Protein AF-A0A8S3FTT2-F1 (afdb_monomer_lite)

pLDDT: mean 79.42, std 10.69, range [41.56, 91.31]

Radius of gyration: 13.08 Å; chains: 1; bounding box: 39×21×25 Å

Organism: NCBI:txid392030

Secondary structure (DSSP, 8-state):
------PPPHHHHHHHHHHHHHHHHHTT--BTTTB-----TT--HHHHTT-

Foldseek 3Di:
DDDPPDDDDPVRLLVVLLVVVVVCVVVQNDDPVRDDDDDDVPDDPSSVVSD

Sequence (51 aa):
NVYYVIEWSEKELERITRRLTVELAKKGFIGPGIDVPAPDMGTGEREMAWI

Structure (mmCIF, N/CA/C/O backbone):
data_AF-A0A8S3FTT2-F1
#
_entry.id   AF-A0A8S3FTT2-F1
#
loop_
_atom_site.group_PDB
_atom_site.id
_atom_site.type_symbol
_atom_site.label_atom_id
_atom_site.label_alt_id
_atom_site.label_comp_id
_atom_site.label_asym_id
_atom_site.label_entity_id
_atom_site.label_seq_id
_atom_site.pdbx_PDB_ins_code
_atom_site.Cartn_x
_atom_site.Cartn_y
_atom_site.Cartn_z
_atom_site.occupancy
_atom_site.B_iso_or_equiv
_atom_site.auth_seq_id
_atom_site.auth_comp_id
_atom_site.auth_asym_id
_atom_site.auth_atom_id
_atom_site.pdbx_PDB_model_num
ATOM 1 N N . ASN A 1 1 ? 31.470 1.248 -12.433 1.00 41.56 1 ASN A N 1
ATOM 2 C CA . ASN A 1 1 ? 30.456 1.734 -11.480 1.00 41.56 1 ASN A CA 1
ATOM 3 C C . ASN A 1 1 ? 29.145 1.061 -11.861 1.00 41.56 1 ASN A C 1
ATOM 5 O O . ASN A 1 1 ? 28.447 1.554 -12.734 1.00 41.56 1 ASN A O 1
ATOM 9 N N . VAL A 1 2 ? 28.941 -0.170 -11.385 1.00 47.66 2 VAL A N 1
ATOM 10 C CA . VAL A 1 2 ? 27.813 -1.021 -11.796 1.00 47.66 2 VAL A CA 1
ATOM 11 C C . VAL A 1 2 ? 26.744 -0.870 -10.726 1.00 47.66 2 VAL A C 1
ATOM 13 O O . VAL A 1 2 ? 26.815 -1.516 -9.684 1.00 47.66 2 VAL A O 1
ATOM 16 N N . TYR A 1 3 ? 25.794 0.033 -10.949 1.00 59.81 3 TYR A N 1
ATOM 17 C CA . TYR A 1 3 ? 24.562 0.028 -10.175 1.00 59.81 3 TYR A CA 1
ATOM 18 C C . TYR A 1 3 ? 23.750 -1.167 -10.671 1.00 59.81 3 TYR A C 1
ATOM 20 O O . TYR A 1 3 ? 23.326 -1.191 -11.824 1.00 59.81 3 TYR A O 1
ATOM 28 N N . TYR A 1 4 ? 23.598 -2.191 -9.834 1.00 61.03 4 TYR A N 1
ATOM 29 C CA . TYR A 1 4 ? 22.647 -3.261 -10.104 1.00 61.03 4 TYR A CA 1
ATOM 30 C C . TYR A 1 4 ? 21.248 -2.643 -10.081 1.00 61.03 4 TYR A C 1
ATOM 32 O O . TYR A 1 4 ? 20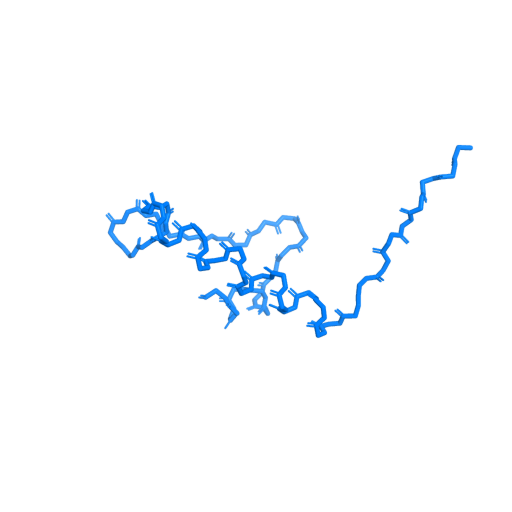.760 -2.251 -9.022 1.00 61.03 4 TYR A O 1
ATOM 40 N N . VAL A 1 5 ? 20.619 -2.520 -11.249 1.00 59.31 5 VAL A N 1
ATOM 41 C CA . VAL A 1 5 ? 19.185 -2.247 -11.329 1.00 59.31 5 VAL A CA 1
ATOM 42 C C . VAL A 1 5 ? 18.499 -3.568 -11.013 1.00 59.31 5 VAL A C 1
ATOM 44 O O . VAL A 1 5 ? 18.571 -4.517 -11.789 1.00 59.31 5 VAL A O 1
ATOM 47 N N . ILE A 1 6 ? 17.927 -3.661 -9.816 1.00 65.25 6 ILE A N 1
ATOM 48 C CA . ILE A 1 6 ? 17.118 -4.811 -9.420 1.00 65.25 6 ILE A CA 1
ATOM 49 C C . ILE A 1 6 ? 15.748 -4.609 -10.064 1.00 65.25 6 ILE A C 1
ATOM 51 O O . ILE A 1 6 ? 14.970 -3.765 -9.619 1.00 65.25 6 ILE A O 1
ATOM 55 N N . GLU A 1 7 ? 15.475 -5.348 -11.135 1.00 74.25 7 GLU A N 1
ATOM 56 C CA . GLU A 1 7 ? 14.136 -5.433 -11.711 1.00 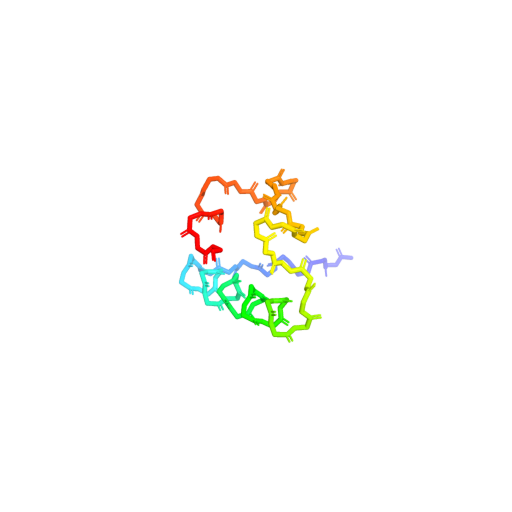74.25 7 GLU A CA 1
ATOM 57 C C . GLU A 1 7 ? 13.298 -6.407 -10.878 1.00 74.25 7 GLU A C 1
ATOM 59 O O . GLU A 1 7 ? 13.661 -7.570 -10.705 1.00 74.25 7 GLU A O 1
ATOM 64 N N . TRP A 1 8 ? 12.183 -5.919 -10.338 1.00 80.19 8 TRP A N 1
ATOM 65 C CA . TRP A 1 8 ? 11.212 -6.727 -9.605 1.00 80.19 8 TRP A CA 1
ATOM 66 C C . TRP A 1 8 ? 10.080 -7.130 -10.542 1.00 80.19 8 TRP A C 1
ATOM 68 O O . TRP A 1 8 ? 9.598 -6.311 -11.328 1.00 80.19 8 TRP A O 1
ATOM 78 N N . SER A 1 9 ? 9.603 -8.368 -10.433 1.00 87.31 9 SER A N 1
ATOM 79 C CA . SER A 1 9 ? 8.361 -8.751 -11.104 1.00 87.31 9 SER A CA 1
ATOM 80 C C . SER A 1 9 ? 7.167 -8.003 -10.499 1.00 87.31 9 SER A C 1
ATOM 82 O O . SER A 1 9 ? 7.180 -7.625 -9.325 1.00 87.31 9 SER A O 1
ATOM 84 N N . GLU A 1 10 ? 6.085 -7.838 -11.263 1.00 85.69 10 GLU A N 1
ATOM 85 C CA . GLU A 1 10 ? 4.870 -7.168 -10.766 1.00 85.69 10 GLU A CA 1
ATOM 86 C C . GLU A 1 10 ? 4.329 -7.809 -9.481 1.00 85.69 10 GLU A C 1
ATOM 88 O O . GLU A 1 10 ? 3.883 -7.119 -8.568 1.00 85.69 10 GLU A O 1
ATOM 93 N N . LYS A 1 11 ? 4.440 -9.136 -9.371 1.00 87.75 11 LYS A N 1
ATOM 94 C CA . LYS A 1 11 ? 4.011 -9.896 -8.194 1.00 87.75 11 LYS A CA 1
ATOM 95 C C . LYS A 1 11 ? 4.859 -9.596 -6.956 1.00 87.75 11 LYS A C 1
ATOM 97 O O . LYS A 1 11 ? 4.359 -9.638 -5.831 1.00 87.75 11 LYS A O 1
ATOM 102 N N . GLU A 1 12 ? 6.149 -9.341 -7.144 1.00 86.81 12 GLU A N 1
ATOM 103 C CA . GLU A 1 12 ? 7.041 -8.955 -6.053 1.00 86.81 12 GLU A CA 1
ATOM 104 C C . GLU A 1 12 ? 6.773 -7.519 -5.616 1.00 86.81 12 GLU A C 1
ATOM 106 O O . GLU A 1 12 ? 6.677 -7.279 -4.412 1.00 86.81 12 GLU A O 1
ATOM 111 N N . LEU A 1 13 ? 6.552 -6.605 -6.567 1.00 86.94 13 LEU A N 1
ATOM 112 C CA . LEU A 1 13 ? 6.143 -5.228 -6.277 1.00 86.94 13 LEU A CA 1
ATOM 113 C C . LEU A 1 13 ? 4.833 -5.194 -5.488 1.00 86.94 13 LEU A C 1
ATOM 115 O O . LEU A 1 13 ? 4.792 -4.578 -4.427 1.00 86.94 13 LEU A O 1
ATOM 119 N N . GLU A 1 14 ? 3.806 -5.933 -5.915 1.00 88.00 14 GLU A N 1
ATOM 120 C CA . GLU A 1 14 ? 2.539 -6.021 -5.177 1.00 88.00 14 GLU A CA 1
ATOM 121 C C . GLU A 1 14 ? 2.762 -6.507 -3.739 1.00 88.00 14 GLU A C 1
ATOM 123 O O . GLU A 1 14 ? 2.258 -5.919 -2.777 1.00 88.00 14 GLU A O 1
ATOM 128 N N . ARG A 1 15 ? 3.546 -7.577 -3.561 1.00 90.50 15 ARG A N 1
ATOM 129 C CA . ARG A 1 15 ? 3.808 -8.144 -2.232 1.00 90.50 15 ARG A CA 1
ATOM 130 C C . ARG A 1 15 ? 4.528 -7.153 -1.319 1.00 90.50 15 ARG A C 1
ATOM 132 O O . ARG A 1 15 ? 4.242 -7.123 -0.119 1.00 90.50 15 ARG A O 1
ATOM 139 N N . ILE A 1 16 ? 5.465 -6.383 -1.865 1.00 89.06 16 ILE A N 1
ATOM 140 C CA . ILE A 1 16 ? 6.205 -5.353 -1.134 1.00 89.06 16 ILE A CA 1
ATOM 141 C C . ILE A 1 16 ? 5.262 -4.211 -0.750 1.00 89.06 16 ILE A C 1
ATOM 143 O O . ILE A 1 16 ? 5.178 -3.895 0.438 1.00 89.06 16 ILE A O 1
ATOM 147 N N . THR A 1 17 ? 4.505 -3.664 -1.706 1.00 87.44 17 THR A N 1
ATOM 148 C CA . THR A 1 17 ? 3.558 -2.559 -1.487 1.00 87.44 17 THR A CA 1
ATOM 149 C C . THR A 1 17 ? 2.542 -2.912 -0.406 1.00 87.44 17 THR A C 1
ATOM 151 O O . THR A 1 17 ? 2.425 -2.199 0.587 1.00 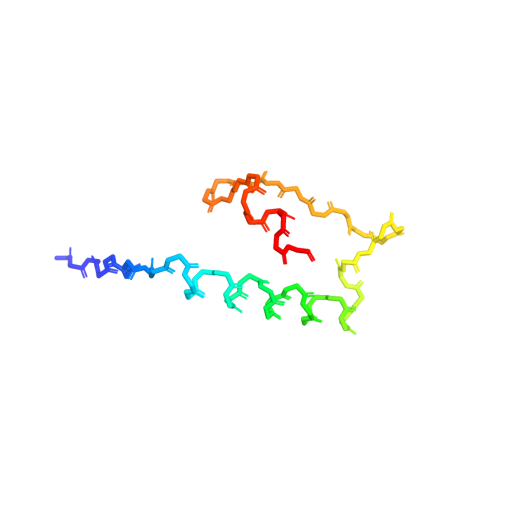87.44 17 THR A O 1
ATOM 154 N N . ARG A 1 18 ? 1.903 -4.084 -0.495 1.00 89.38 18 ARG A N 1
ATOM 155 C CA . ARG A 1 18 ? 0.911 -4.529 0.500 1.00 89.38 18 ARG A CA 1
ATOM 156 C C . ARG A 1 18 ? 1.509 -4.693 1.892 1.00 89.38 18 ARG A C 1
ATOM 158 O O . ARG A 1 18 ? 0.878 -4.355 2.893 1.00 89.38 18 ARG A O 1
ATOM 165 N N . ARG A 1 19 ? 2.732 -5.226 1.983 1.00 91.31 19 ARG A N 1
ATOM 166 C CA . ARG A 1 19 ? 3.400 -5.400 3.277 1.00 91.31 19 ARG A CA 1
ATOM 167 C C . ARG A 1 19 ? 3.782 -4.059 3.891 1.00 91.31 19 ARG A C 1
ATOM 169 O O . ARG A 1 19 ? 3.602 -3.893 5.093 1.00 91.31 19 ARG A O 1
ATOM 176 N N . LEU A 1 20 ? 4.273 -3.120 3.087 1.00 88.44 20 LEU A N 1
ATOM 177 C CA . LEU A 1 20 ? 4.578 -1.768 3.539 1.00 88.44 20 LEU A CA 1
ATOM 178 C C . LEU A 1 20 ? 3.324 -1.082 4.093 1.00 88.44 20 LEU A C 1
ATOM 180 O O . LEU A 1 20 ? 3.358 -0.593 5.221 1.00 88.44 20 LEU A O 1
ATOM 184 N N . THR A 1 21 ? 2.205 -1.136 3.367 1.00 86.69 21 THR A N 1
ATOM 185 C CA . THR A 1 21 ? 0.936 -0.538 3.804 1.00 86.69 21 THR A CA 1
ATOM 186 C C . THR A 1 21 ? 0.458 -1.096 5.141 1.00 86.69 21 THR A C 1
ATOM 188 O O . THR A 1 21 ? 0.100 -0.333 6.037 1.00 86.69 21 THR A O 1
ATOM 191 N N . VAL A 1 22 ? 0.512 -2.419 5.329 1.00 89.81 22 VAL A N 1
ATOM 192 C CA . VAL A 1 22 ? 0.120 -3.056 6.598 1.00 89.81 22 VAL A CA 1
ATOM 193 C C . VAL A 1 22 ? 0.983 -2.571 7.766 1.00 89.81 22 VAL A C 1
ATOM 195 O O . VAL A 1 22 ? 0.469 -2.335 8.858 1.00 89.81 22 VAL A O 1
ATOM 198 N N . GLU A 1 23 ? 2.290 -2.412 7.563 1.00 89.19 23 GLU A N 1
ATOM 199 C CA . GLU A 1 23 ? 3.192 -1.935 8.616 1.00 89.19 23 GLU A CA 1
ATOM 200 C C . GLU A 1 23 ? 2.995 -0.443 8.929 1.00 89.19 23 GLU A C 1
ATOM 202 O O . GLU A 1 23 ? 3.081 -0.053 10.096 1.00 89.19 23 GLU A O 1
ATOM 207 N N . LEU A 1 24 ? 2.668 0.383 7.930 1.00 86.56 24 LEU A N 1
ATOM 208 C CA . LEU A 1 24 ? 2.309 1.792 8.124 1.00 86.56 24 LEU A CA 1
ATOM 209 C C . LEU A 1 24 ? 0.985 1.938 8.882 1.00 86.56 24 LEU A C 1
ATOM 211 O O . LEU A 1 24 ? 0.912 2.703 9.844 1.00 86.56 24 LEU A O 1
ATOM 215 N N . ALA A 1 25 ? -0.029 1.148 8.524 1.00 84.12 25 ALA A N 1
ATOM 216 C CA . ALA A 1 25 ? -1.323 1.143 9.202 1.00 84.12 25 ALA A CA 1
ATOM 217 C C . ALA A 1 25 ? -1.198 0.722 10.677 1.00 84.12 25 ALA A C 1
ATOM 219 O O . ALA A 1 25 ? -1.732 1.389 11.560 1.00 84.12 25 ALA A O 1
ATOM 220 N N . LYS A 1 26 ? -0.427 -0.335 10.978 1.00 86.62 26 LYS A N 1
ATOM 221 C CA . LYS A 1 26 ? -0.187 -0.792 12.365 1.00 86.62 26 LYS A CA 1
ATOM 222 C C . LYS A 1 26 ? 0.463 0.268 13.249 1.00 86.62 26 LYS A C 1
ATOM 224 O O . LYS A 1 26 ? 0.218 0.298 14.450 1.00 86.62 26 LYS A O 1
ATOM 229 N N . LYS A 1 27 ? 1.325 1.098 12.665 1.00 87.81 27 LYS A N 1
ATOM 230 C CA . LYS A 1 27 ? 2.024 2.177 13.368 1.00 87.81 27 LYS A CA 1
ATOM 231 C C . LYS A 1 27 ? 1.228 3.486 13.398 1.00 87.81 27 LYS A C 1
ATOM 233 O O . LYS A 1 27 ? 1.705 4.451 13.984 1.00 87.81 27 LYS A O 1
ATOM 238 N N . GLY A 1 28 ? 0.038 3.516 12.794 1.00 82.44 28 GLY A N 1
ATOM 239 C CA . GLY A 1 28 ? -0.815 4.700 12.739 1.00 82.44 28 GLY A CA 1
ATOM 240 C C . GLY A 1 28 ? -0.304 5.783 11.790 1.00 82.44 28 GLY A C 1
ATOM 241 O O . GLY A 1 28 ? -0.586 6.947 12.025 1.00 82.44 28 GLY A O 1
ATOM 242 N N . PHE A 1 29 ? 0.454 5.425 10.749 1.00 79.06 29 PHE A N 1
ATOM 243 C CA . PHE A 1 29 ? 0.950 6.371 9.738 1.00 79.06 29 PHE A CA 1
ATOM 244 C C . PHE A 1 29 ? 0.078 6.443 8.481 1.00 79.06 29 PHE A C 1
ATOM 246 O O . PHE A 1 29 ? 0.331 7.288 7.641 1.00 79.06 29 PHE A O 1
ATOM 253 N N . ILE A 1 30 ? -0.913 5.562 8.321 1.00 80.19 30 ILE A N 1
ATOM 254 C CA . ILE A 1 30 ? -1.857 5.586 7.195 1.00 80.19 30 ILE A CA 1
ATOM 255 C C . ILE A 1 30 ? -3.273 5.393 7.732 1.00 80.19 30 ILE A C 1
ATOM 257 O O . ILE A 1 30 ? -3.524 4.502 8.547 1.00 80.19 30 ILE A O 1
ATOM 261 N N . GLY A 1 31 ? -4.200 6.223 7.261 1.00 78.44 31 GLY A N 1
ATOM 262 C CA . GLY A 1 31 ? -5.620 6.133 7.581 1.00 78.44 31 GLY A CA 1
ATOM 263 C C . GLY A 1 31 ? -6.383 7.369 7.097 1.00 78.44 31 GLY A C 1
ATOM 264 O O . GLY A 1 31 ? -5.809 8.453 7.053 1.00 78.44 31 GLY A O 1
ATOM 265 N N . PRO A 1 32 ? -7.686 7.253 6.786 1.00 75.06 32 PRO A N 1
ATOM 266 C CA . PRO A 1 32 ? -8.454 8.313 6.122 1.00 75.06 32 PRO A CA 1
ATOM 267 C C . PRO A 1 32 ? -8.537 9.637 6.900 1.00 75.06 32 PRO A C 1
ATOM 269 O O . PRO A 1 32 ? -8.791 10.677 6.306 1.00 75.06 32 PRO A O 1
ATOM 272 N N . GLY A 1 33 ? -8.333 9.605 8.220 1.00 72.25 33 GLY A N 1
ATOM 273 C CA . GLY A 1 33 ? -8.276 10.794 9.079 1.00 72.25 33 GLY A CA 1
ATOM 274 C C . GLY A 1 33 ? -6.907 11.045 9.714 1.00 72.25 33 GLY A C 1
ATOM 275 O O . GLY A 1 33 ? -6.830 11.835 10.649 1.00 72.25 33 GLY A O 1
ATOM 276 N N . ILE A 1 34 ? -5.863 10.338 9.273 1.00 77.62 34 ILE A N 1
ATOM 277 C CA . ILE A 1 34 ? -4.500 10.460 9.806 1.00 77.62 34 ILE A CA 1
ATOM 278 C C . ILE A 1 34 ? -3.562 10.939 8.703 1.00 77.62 34 ILE A C 1
ATOM 280 O O . ILE A 1 34 ? -3.020 12.034 8.803 1.00 77.62 34 ILE A O 1
ATOM 284 N N . ASP A 1 35 ? -3.410 10.133 7.652 1.00 73.75 35 ASP A N 1
ATOM 285 C CA . ASP A 1 35 ? -2.597 10.458 6.486 1.00 73.75 35 ASP A CA 1
ATOM 286 C C . ASP A 1 35 ? -3.076 9.633 5.282 1.00 73.75 35 ASP A C 1
ATOM 288 O O . ASP A 1 35 ? -3.260 8.410 5.380 1.00 73.75 35 ASP A O 1
ATOM 292 N N . VAL A 1 36 ? -3.332 10.320 4.167 1.00 77.94 36 VAL A N 1
ATOM 293 C CA . VAL A 1 36 ? -3.862 9.739 2.928 1.00 77.94 36 VAL A CA 1
ATOM 294 C C . VAL A 1 36 ? -2.726 9.713 1.906 1.00 77.94 36 VAL A C 1
ATOM 296 O O . VAL A 1 36 ? -2.313 10.780 1.447 1.00 77.94 36 VAL A O 1
ATOM 299 N N . PRO A 1 37 ? -2.206 8.526 1.543 1.00 78.88 37 PRO A N 1
ATOM 300 C CA . PRO A 1 37 ? -1.078 8.424 0.629 1.00 78.88 37 PRO A CA 1
ATOM 301 C C . PRO A 1 37 ? -1.461 8.871 -0.786 1.00 78.88 37 PRO A C 1
ATOM 303 O O . PRO A 1 37 ? -2.609 8.736 -1.213 1.00 78.88 37 PRO A O 1
ATOM 306 N N . ALA A 1 38 ? -0.472 9.381 -1.518 1.00 83.00 38 ALA A N 1
ATOM 307 C CA . A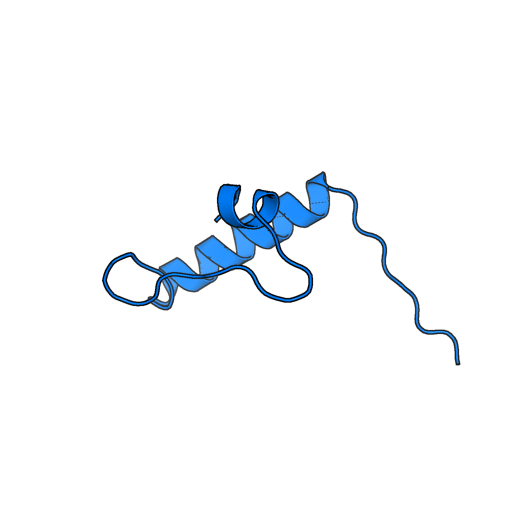LA A 1 38 ? -0.599 9.840 -2.896 1.00 83.00 38 ALA A CA 1
ATOM 308 C C . ALA A 1 38 ? 0.537 9.259 -3.759 1.00 83.00 38 ALA A C 1
ATOM 310 O O . ALA A 1 38 ? 1.606 8.949 -3.224 1.00 83.00 38 ALA A O 1
ATOM 311 N N . PRO A 1 39 ? 0.332 9.104 -5.078 1.00 79.75 39 PRO A N 1
ATOM 312 C CA . P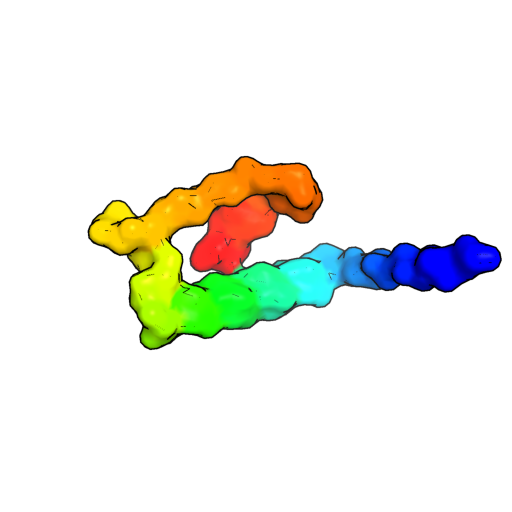RO A 1 39 ? 1.384 8.652 -5.979 1.00 79.75 39 PRO A CA 1
ATOM 313 C C . PRO A 1 39 ? 2.500 9.703 -6.122 1.00 79.75 39 PRO A C 1
ATOM 315 O O . PRO A 1 39 ? 2.231 10.898 -6.232 1.00 79.75 39 PRO A O 1
ATOM 318 N N . ASP A 1 40 ? 3.746 9.234 -6.167 1.00 83.25 40 ASP A N 1
ATOM 319 C CA . ASP A 1 40 ? 4.977 10.000 -6.426 1.00 83.25 40 ASP A CA 1
ATOM 320 C C . ASP A 1 40 ? 5.868 9.272 -7.465 1.00 83.25 40 ASP A C 1
ATOM 322 O O . ASP A 1 40 ? 5.516 8.197 -7.959 1.00 83.25 40 ASP A O 1
ATOM 326 N N . MET A 1 41 ? 7.033 9.825 -7.817 1.00 66.81 41 MET A N 1
ATOM 327 C CA . MET A 1 41 ? 7.980 9.260 -8.784 1.00 66.81 41 MET A CA 1
ATOM 328 C C . MET A 1 41 ? 8.327 7.795 -8.465 1.00 66.81 41 MET A C 1
ATOM 330 O O . MET A 1 41 ? 8.999 7.496 -7.481 1.00 66.81 41 MET A O 1
ATOM 334 N N . GLY A 1 42 ? 7.892 6.879 -9.338 1.00 68.94 42 GLY A N 1
ATOM 335 C CA . GLY A 1 42 ? 8.058 5.428 -9.165 1.00 68.94 42 GLY A C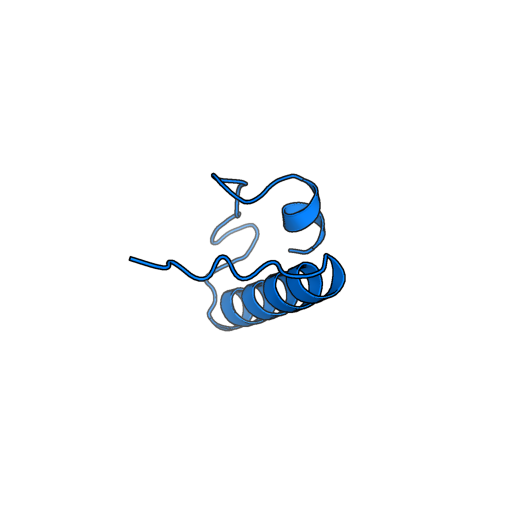A 1
ATOM 336 C C . GLY A 1 42 ? 6.820 4.691 -8.633 1.00 68.94 42 GLY A C 1
ATOM 337 O O . GLY A 1 42 ? 6.879 3.477 -8.465 1.00 68.94 42 GLY A O 1
ATOM 338 N N . THR A 1 43 ? 5.702 5.390 -8.410 1.00 71.69 43 THR A N 1
ATOM 339 C CA . THR A 1 43 ? 4.405 4.823 -8.002 1.00 71.69 43 THR A CA 1
ATOM 340 C C . THR A 1 43 ? 3.268 5.444 -8.813 1.00 71.69 43 THR A C 1
ATOM 342 O O . THR A 1 43 ? 3.295 6.631 -9.127 1.00 71.69 43 THR A O 1
ATOM 345 N N . GLY A 1 44 ? 2.263 4.654 -9.175 1.00 82.88 44 GLY A N 1
ATOM 346 C CA . GLY A 1 44 ? 1.106 5.122 -9.930 1.00 82.88 44 GLY A CA 1
ATOM 347 C C . GLY A 1 44 ? -0.191 4.494 -9.441 1.00 82.88 44 GLY A C 1
ATOM 348 O O . GLY A 1 44 ? -0.288 3.984 -8.326 1.00 82.88 44 GLY A O 1
ATOM 349 N N . GLU A 1 45 ? -1.209 4.526 -10.297 1.00 82.50 45 GLU A N 1
ATOM 350 C CA . GLU A 1 45 ? -2.555 4.030 -9.982 1.00 82.50 45 GLU A CA 1
ATOM 351 C C . GLU A 1 45 ? -2.559 2.560 -9.535 1.00 82.50 45 GLU A C 1
ATOM 353 O O . GLU A 1 45 ? -3.326 2.182 -8.653 1.00 82.50 45 GLU A O 1
ATOM 358 N N . ARG A 1 46 ? -1.667 1.737 -10.101 1.00 85.06 46 ARG A N 1
ATOM 359 C CA . ARG A 1 46 ? -1.544 0.314 -9.766 1.00 85.06 46 ARG A CA 1
ATOM 360 C C . ARG A 1 46 ? -1.093 0.108 -8.324 1.00 85.06 46 ARG A C 1
ATOM 362 O O . ARG A 1 46 ? -1.679 -0.696 -7.609 1.00 85.06 46 ARG A O 1
ATOM 369 N N . GLU A 1 47 ? -0.070 0.835 -7.891 1.00 81.38 47 GLU A N 1
ATOM 370 C CA . GLU A 1 47 ? 0.440 0.739 -6.529 1.00 81.38 47 GLU A CA 1
ATOM 371 C C . GLU A 1 47 ? -0.569 1.316 -5.532 1.00 81.38 47 GLU A C 1
ATOM 373 O O . GLU A 1 47 ? -0.762 0.726 -4.474 1.00 81.38 47 GLU A O 1
ATOM 378 N N . MET A 1 48 ? -1.280 2.391 -5.896 1.00 85.94 48 MET A N 1
ATOM 379 C CA . MET A 1 48 ? -2.369 2.941 -5.077 1.00 85.94 48 MET A CA 1
ATOM 380 C C . MET A 1 48 ? -3.549 1.971 -4.935 1.00 85.94 48 MET A C 1
ATOM 382 O O . MET A 1 48 ? -4.169 1.937 -3.881 1.00 85.94 48 MET A O 1
ATOM 386 N N . ALA A 1 49 ? -3.839 1.145 -5.946 1.00 83.12 49 ALA A N 1
ATOM 387 C CA . ALA A 1 49 ? -4.859 0.096 -5.855 1.00 83.12 49 ALA A CA 1
ATOM 388 C C . ALA A 1 49 ? -4.458 -1.076 -4.935 1.00 83.12 49 ALA A C 1
ATOM 390 O O . ALA A 1 49 ? -5.309 -1.885 -4.561 1.00 83.12 49 ALA A O 1
ATOM 391 N N . TRP A 1 50 ? -3.169 -1.202 -4.598 1.00 84.56 50 TRP A N 1
ATOM 392 C CA . TRP A 1 50 ? -2.648 -2.226 -3.686 1.00 84.56 50 TRP A CA 1
ATOM 393 C C . TRP A 1 50 ? -2.497 -1.751 -2.236 1.00 84.56 50 TRP A C 1
ATOM 395 O O . TRP A 1 50 ? -2.319 -2.599 -1.355 1.00 84.56 50 TRP A O 1
ATOM 405 N N . ILE A 1 51 ? -2.524 -0.436 -2.000 1.00 77.56 51 ILE A N 1
ATOM 406 C CA . ILE A 1 51 ? -2.614 0.175 -0.665 1.00 77.56 51 ILE A CA 1
ATOM 407 C C . ILE A 1 51 ? -4.016 -0.081 -0.104 1.00 77.56 51 ILE A C 1
ATOM 409 O O . ILE A 1 51 ? -4.087 -0.571 1.046 1.00 77.56 51 ILE A O 1
#

InterPro domains:
  IPR006097 Glutamate/phenylalanine/leucine/valine/L-tryptophan dehydrogenase, dimerisation domain [PF02812] (7-51)
  IPR046346 Aminoacid dehydrogenase-like, N-terminal domain superfamily [SSF53223] (8-51)